Protein AF-A0A2K5JUP6-F1 (afdb_monomer_lite)

Sequence (109 aa):
PLSQQIPTGNSLYESYYKQVDPAYTGRVGASKAALFLKKSGLSDIILGKIWDLADPEGKGFLDKQGFYVALRLVACALSGHEVILSNLNLMIPFHPPMSPQKDQIPLEP

Secondary structure (DSSP, 8-state):
-------TT-HHHHHHHHHH-TT--SEEEHHHHHHHHHTTT--HHHHHHHHHHH-TT--SEEEHHHHHHHHHHHHHHHTT----HHHHTTS-S----------------

Organism: Colobus angolensis palliatus (NCBI:txid336983)

pLDDT: mean 72.78, std 17.68, range [33.5, 89.38]

InterPro domains:
  IPR000261 EH domain [PF12763] (13-81)
  IPR000261 EH domain [PS50031] (9-93)
  IPR000261 EH domain [SM00027] (2-99)
  IPR000261 EH domain [cd00052] (13-79)
  IPR011992 EF-hand domain pair [SSF47473] (11-87)

Foldseek 3Di:
DPPDCPPPPPVVLVVLVCQQCVVPPQKGALVSLLVSLVVLVDDPVLSVLLQCVLCVVPPRIGGSRSSVSSVLLSVCVSVVHDSDPVVSVVDDPDDDPPDDPDDDDDDDD

Radius of gyration: 16.57 Å; chains: 1; bounding box: 27×50×49 Å

Structure (mmCIF, N/CA/C/O backbone):
data_AF-A0A2K5JUP6-F1
#
_entry.id   AF-A0A2K5JUP6-F1
#
loop_
_atom_site.group_PDB
_atom_site.id
_atom_site.type_symbol
_atom_site.label_atom_id
_atom_site.label_alt_id
_atom_site.label_comp_id
_atom_site.label_asym_id
_atom_site.label_entity_id
_atom_site.label_seq_id
_atom_site.pdbx_PDB_ins_code
_atom_site.Cartn_x
_atom_site.Cartn_y
_atom_site.Cartn_z
_atom_site.occupancy
_atom_site.B_iso_or_equiv
_atom_site.auth_seq_id
_atom_site.auth_comp_id
_atom_site.auth_asym_id
_atom_site.auth_atom_id
_atom_site.pdbx_PDB_model_num
ATOM 1 N N . PRO A 1 1 ? 8.841 18.585 -19.804 1.00 33.50 1 PRO A N 1
ATOM 2 C CA . PRO A 1 1 ? 8.162 17.281 -19.588 1.00 33.50 1 PRO A CA 1
ATOM 3 C C . PRO A 1 1 ? 7.989 17.056 -18.081 1.00 33.50 1 PRO A C 1
ATOM 5 O O . PRO A 1 1 ? 8.966 16.841 -17.374 1.00 33.50 1 PRO A O 1
ATOM 8 N N . LEU A 1 2 ? 6.764 17.247 -17.588 1.00 39.03 2 LEU A N 1
ATOM 9 C CA . LEU A 1 2 ? 6.406 17.184 -16.169 1.00 39.03 2 LEU A CA 1
ATOM 10 C C . LEU A 1 2 ? 6.341 15.719 -15.714 1.00 39.03 2 LEU A C 1
ATOM 12 O O . LEU A 1 2 ? 5.268 15.127 -15.617 1.00 39.03 2 LEU A O 1
ATOM 16 N N . SER A 1 3 ? 7.504 15.119 -15.473 1.00 44.44 3 SER A N 1
ATOM 17 C CA . SER A 1 3 ? 7.610 13.788 -14.880 1.00 44.44 3 SER A CA 1
ATOM 18 C C . SER A 1 3 ? 7.230 13.870 -13.405 1.00 44.44 3 SER A C 1
ATOM 20 O O . SER A 1 3 ? 8.097 14.058 -12.560 1.00 44.44 3 SER A O 1
ATOM 22 N N . GLN A 1 4 ? 5.922 13.811 -13.135 1.00 50.47 4 GLN A N 1
ATOM 23 C CA . GLN A 1 4 ? 5.282 13.205 -11.959 1.00 50.47 4 GLN A CA 1
ATOM 24 C C . GLN A 1 4 ? 6.244 13.018 -10.771 1.00 50.47 4 GLN A C 1
ATOM 26 O O . GLN A 1 4 ? 6.697 11.908 -10.484 1.00 50.47 4 GLN A O 1
ATOM 31 N N . GLN A 1 5 ? 6.600 14.127 -10.116 1.00 45.59 5 GLN A N 1
ATOM 32 C CA . GLN A 1 5 ? 7.449 14.115 -8.933 1.00 45.59 5 GLN A CA 1
ATOM 33 C C . GLN A 1 5 ? 6.642 13.530 -7.775 1.00 45.59 5 GLN A C 1
ATOM 35 O O . GLN A 1 5 ? 6.046 14.256 -6.984 1.00 45.59 5 GLN A O 1
ATOM 40 N N . ILE A 1 6 ? 6.665 12.203 -7.633 1.00 52.16 6 ILE A N 1
ATOM 41 C CA . ILE A 1 6 ? 6.670 11.639 -6.284 1.00 52.16 6 ILE A CA 1
ATOM 42 C C . ILE A 1 6 ? 7.877 12.300 -5.614 1.00 52.16 6 ILE A C 1
ATOM 44 O O . ILE A 1 6 ? 8.970 12.199 -6.176 1.00 52.16 6 ILE A O 1
ATOM 48 N N . PRO A 1 7 ? 7.716 13.046 -4.508 1.00 46.62 7 PRO A N 1
ATOM 49 C CA . PRO A 1 7 ? 8.832 13.746 -3.901 1.00 46.62 7 PRO A CA 1
ATOM 50 C C . PRO A 1 7 ? 9.911 12.715 -3.581 1.00 46.62 7 PRO A C 1
ATOM 52 O O . PRO A 1 7 ? 9.748 11.867 -2.704 1.00 46.62 7 PRO A O 1
ATOM 55 N N . THR A 1 8 ? 11.018 12.800 -4.313 1.00 48.22 8 THR A N 1
ATOM 56 C CA . THR A 1 8 ? 12.208 11.941 -4.245 1.00 48.22 8 THR A CA 1
ATOM 57 C C . THR A 1 8 ? 12.894 11.982 -2.865 1.00 48.22 8 THR A C 1
ATOM 59 O O . THR A 1 8 ? 13.978 11.446 -2.699 1.00 48.22 8 THR A O 1
ATOM 62 N N . GLY A 1 9 ? 12.281 12.636 -1.870 1.00 50.06 9 GLY A N 1
ATOM 63 C CA . GLY A 1 9 ? 12.759 12.786 -0.497 1.00 50.06 9 GLY A CA 1
ATOM 64 C C . GLY A 1 9 ? 12.009 11.957 0.551 1.00 50.06 9 GLY A C 1
ATOM 65 O O . GLY A 1 9 ? 12.375 12.009 1.722 1.00 50.06 9 GLY A O 1
ATOM 66 N N . ASN A 1 10 ? 10.988 11.170 0.189 1.00 57.69 10 ASN A N 1
ATOM 67 C CA . ASN A 1 10 ? 10.355 10.267 1.156 1.00 57.69 10 ASN A CA 1
ATOM 68 C C . ASN A 1 10 ? 11.151 8.954 1.262 1.00 57.69 10 ASN A C 1
ATOM 70 O O . ASN A 1 10 ? 10.683 7.907 0.816 1.00 57.69 10 ASN A O 1
ATOM 74 N N . SER A 1 11 ? 12.325 8.981 1.909 1.00 65.81 11 SER A N 1
ATOM 75 C CA . SER A 1 11 ? 13.161 7.787 2.180 1.00 65.81 11 SER A CA 1
ATOM 76 C C . SER A 1 11 ? 12.380 6.625 2.810 1.00 65.81 11 SER A C 1
ATOM 78 O O . SER A 1 11 ? 12.730 5.452 2.657 1.00 65.81 11 SER A O 1
ATOM 80 N N . LEU A 1 12 ? 11.287 6.940 3.507 1.00 71.62 12 LEU A N 1
ATOM 81 C CA . LEU A 1 12 ? 10.389 5.951 4.082 1.00 71.62 12 LEU A CA 1
ATOM 82 C C . LEU A 1 12 ? 9.588 5.186 3.015 1.00 71.62 12 LEU A C 1
ATOM 84 O O . LEU A 1 12 ? 9.457 3.969 3.111 1.00 71.62 12 LEU A O 1
ATOM 88 N N . TYR A 1 13 ? 9.101 5.873 1.977 1.00 74.94 13 TYR A N 1
ATOM 89 C CA . TYR A 1 13 ? 8.428 5.227 0.850 1.00 74.94 13 TYR A CA 1
ATOM 90 C C . TYR A 1 13 ? 9.380 4.268 0.133 1.00 74.94 13 TYR A C 1
ATOM 92 O O . TYR A 1 13 ? 9.014 3.116 -0.071 1.00 74.94 13 TYR A O 1
ATOM 100 N N . GLU A 1 14 ? 10.609 4.695 -0.178 1.00 77.06 14 GLU A N 1
ATOM 101 C CA . GLU A 1 14 ? 11.598 3.809 -0.812 1.00 77.06 14 GLU A CA 1
ATOM 102 C C . GLU A 1 14 ? 11.937 2.600 0.068 1.00 77.06 14 GLU A C 1
ATOM 104 O O . GLU A 1 14 ? 12.062 1.486 -0.441 1.00 77.06 14 GLU A O 1
ATOM 109 N N . SER A 1 15 ? 12.018 2.783 1.390 1.00 81.50 15 SER A N 1
ATOM 110 C CA . SER A 1 15 ? 12.246 1.678 2.330 1.00 81.50 15 SER A CA 1
ATOM 111 C C . SER A 1 15 ? 11.087 0.677 2.359 1.00 81.50 15 SER A C 1
ATOM 113 O O . SER A 1 15 ? 11.316 -0.532 2.434 1.00 81.50 15 SER A O 1
ATOM 115 N N . TYR A 1 16 ? 9.839 1.143 2.271 1.00 82.31 16 TYR A N 1
ATOM 116 C CA . TYR A 1 16 ? 8.679 0.257 2.136 1.00 82.31 16 TYR A CA 1
ATOM 117 C C . TYR A 1 16 ? 8.627 -0.407 0.762 1.00 82.31 16 TYR A C 1
ATOM 119 O O . TYR A 1 16 ? 8.371 -1.607 0.677 1.00 82.31 16 TYR A O 1
ATOM 127 N N . TYR A 1 17 ? 8.942 0.334 -0.300 1.00 81.50 17 TYR A N 1
ATOM 128 C CA . TYR A 1 17 ? 8.970 -0.189 -1.661 1.00 81.50 17 TYR A CA 1
ATOM 129 C C . TYR A 1 17 ? 10.015 -1.296 -1.809 1.00 81.50 17 TYR A C 1
ATOM 131 O O . TYR A 1 17 ? 9.698 -2.365 -2.313 1.00 81.50 17 TYR A O 1
ATOM 139 N N . LYS A 1 18 ? 11.226 -1.119 -1.263 1.00 83.81 18 LYS A N 1
ATOM 140 C CA . LYS A 1 18 ? 12.263 -2.167 -1.250 1.00 83.81 18 LYS A CA 1
ATOM 141 C C . LYS A 1 18 ? 11.837 -3.446 -0.533 1.00 83.81 18 LYS A C 1
ATOM 143 O O . LYS A 1 18 ? 12.297 -4.522 -0.902 1.00 83.81 18 LYS A O 1
ATOM 148 N N . GLN A 1 19 ? 10.983 -3.361 0.488 1.00 83.69 19 GLN A N 1
ATOM 149 C CA . GLN A 1 19 ? 10.494 -4.563 1.175 1.00 83.69 19 GLN A CA 1
ATOM 150 C C . GLN A 1 19 ? 9.575 -5.406 0.283 1.00 83.69 19 GLN A C 1
ATOM 152 O O . GLN A 1 19 ? 9.562 -6.636 0.393 1.00 83.69 19 GLN A O 1
ATOM 157 N N . VAL A 1 20 ? 8.804 -4.761 -0.593 1.00 84.19 20 VAL A N 1
ATOM 158 C CA . VAL A 1 20 ? 7.852 -5.441 -1.481 1.00 84.19 20 VAL A CA 1
ATOM 159 C C . VAL A 1 20 ? 8.429 -5.741 -2.862 1.00 84.19 20 VAL A C 1
ATOM 161 O O . VAL A 1 20 ? 8.095 -6.773 -3.437 1.00 84.19 20 VAL A O 1
ATOM 164 N N . ASP A 1 21 ? 9.346 -4.911 -3.347 1.00 86.00 21 ASP A N 1
ATOM 165 C CA . ASP A 1 21 ? 10.068 -5.033 -4.614 1.00 86.00 21 ASP A CA 1
ATOM 166 C C . ASP A 1 21 ? 11.586 -4.920 -4.368 1.00 86.00 21 ASP A C 1
ATOM 168 O O . ASP A 1 21 ? 12.220 -3.914 -4.696 1.00 86.00 21 ASP A O 1
ATOM 172 N N . PRO A 1 22 ? 12.212 -5.955 -3.775 1.00 79.94 22 PRO A N 1
ATOM 173 C CA . PRO A 1 22 ? 13.661 -5.970 -3.569 1.00 79.94 22 PRO A CA 1
ATOM 174 C C . PRO A 1 22 ? 14.436 -6.018 -4.892 1.00 79.94 22 PRO A C 1
ATOM 176 O O . PRO A 1 22 ? 15.602 -5.636 -4.935 1.00 79.94 22 PRO A O 1
ATOM 179 N N . ALA A 1 23 ? 13.787 -6.473 -5.966 1.00 81.56 23 ALA A N 1
ATOM 180 C CA . ALA A 1 23 ? 14.358 -6.550 -7.303 1.00 81.56 23 ALA A CA 1
ATOM 181 C C . ALA A 1 23 ? 14.356 -5.198 -8.041 1.00 81.56 23 ALA A C 1
ATOM 183 O O . ALA A 1 23 ? 14.890 -5.121 -9.144 1.00 81.56 23 ALA A O 1
ATOM 184 N N . TYR A 1 24 ? 13.780 -4.141 -7.448 1.00 76.81 24 TYR A N 1
ATOM 185 C CA . TYR A 1 24 ? 13.685 -2.804 -8.046 1.00 76.81 24 TYR A CA 1
ATOM 186 C C . TYR A 1 24 ? 13.098 -2.815 -9.464 1.00 76.81 24 TYR A C 1
ATOM 188 O O . TYR A 1 24 ? 13.454 -2.004 -10.320 1.00 76.81 24 TYR A O 1
ATOM 196 N N . THR A 1 25 ? 12.177 -3.746 -9.713 1.00 81.81 25 THR A N 1
ATOM 197 C CA . THR A 1 25 ? 11.474 -3.877 -10.991 1.00 81.81 25 THR A CA 1
ATOM 198 C C . THR A 1 25 ? 10.546 -2.696 -11.255 1.00 81.81 25 THR A C 1
ATOM 200 O O . THR A 1 25 ? 10.109 -2.491 -12.387 1.00 81.81 25 THR A O 1
ATOM 203 N N . GLY A 1 26 ? 10.235 -1.911 -10.217 1.00 81.69 26 GLY A N 1
ATOM 204 C CA . GLY A 1 26 ? 9.299 -0.800 -10.295 1.00 81.69 26 GLY A CA 1
ATOM 205 C C . GLY A 1 26 ? 7.847 -1.259 -10.254 1.00 81.69 26 GLY A C 1
ATOM 206 O O . GLY A 1 26 ? 6.965 -0.414 -10.339 1.00 81.69 26 GLY A O 1
ATOM 207 N N . ARG A 1 27 ? 7.584 -2.557 -10.057 1.00 86.62 27 ARG A N 1
ATOM 208 C CA . ARG A 1 27 ? 6.240 -3.143 -10.043 1.00 86.62 27 ARG A CA 1
ATOM 209 C C . ARG A 1 27 ? 6.095 -4.107 -8.875 1.00 86.62 27 ARG A C 1
ATOM 211 O O . ARG A 1 27 ? 6.902 -5.011 -8.692 1.00 86.62 27 ARG A O 1
ATOM 218 N N . VAL A 1 28 ? 5.021 -3.960 -8.117 1.00 88.44 28 VAL A N 1
ATOM 219 C CA . VAL A 1 28 ? 4.704 -4.823 -6.981 1.00 88.44 28 VAL A CA 1
ATOM 220 C C . VAL A 1 28 ? 3.517 -5.696 -7.349 1.00 88.44 28 VAL A C 1
ATOM 222 O O . VAL A 1 28 ? 2.403 -5.203 -7.494 1.00 88.44 28 VAL A O 1
ATOM 225 N N . GLY A 1 29 ? 3.732 -7.002 -7.488 1.00 89.38 29 GLY A N 1
ATOM 226 C CA . GLY A 1 29 ? 2.638 -7.933 -7.777 1.00 89.38 29 GLY A CA 1
ATOM 227 C C . GLY A 1 29 ? 1.579 -7.956 -6.667 1.00 89.38 29 GLY A C 1
ATOM 228 O O . GLY A 1 29 ? 1.910 -7.792 -5.488 1.00 89.38 29 GLY A O 1
ATOM 229 N N . ALA A 1 30 ? 0.321 -8.219 -7.033 1.00 87.88 30 ALA A N 1
ATOM 230 C CA . ALA A 1 30 ? -0.816 -8.215 -6.109 1.00 87.88 30 ALA A CA 1
ATOM 231 C C . ALA A 1 30 ? -0.593 -9.040 -4.841 1.00 87.88 30 ALA A C 1
ATOM 233 O O . ALA A 1 30 ? -0.777 -8.537 -3.735 1.00 87.88 30 ALA A O 1
ATOM 234 N N . SER A 1 31 ? -0.099 -10.271 -4.972 1.00 88.19 31 SER A N 1
ATOM 235 C CA . SER A 1 31 ? 0.154 -11.150 -3.825 1.00 88.19 31 SER A CA 1
ATOM 236 C C . SER A 1 31 ? 1.161 -10.549 -2.840 1.00 88.19 31 SER A C 1
ATOM 238 O O . SER A 1 31 ? 0.986 -10.641 -1.628 1.00 88.19 31 SER A O 1
ATOM 240 N N . LYS A 1 32 ? 2.212 -9.899 -3.355 1.00 88.19 32 LYS A N 1
ATOM 241 C CA . LYS A 1 32 ? 3.262 -9.256 -2.553 1.00 88.19 32 LYS A CA 1
ATOM 242 C C . LYS A 1 32 ? 2.757 -7.990 -1.872 1.00 88.19 32 LYS A C 1
ATOM 244 O O . LYS A 1 32 ? 3.001 -7.811 -0.680 1.00 88.19 32 LYS A O 1
ATOM 249 N N . ALA A 1 33 ? 2.031 -7.151 -2.606 1.00 88.12 33 ALA A N 1
ATOM 250 C CA . ALA A 1 33 ? 1.403 -5.955 -2.063 1.00 88.12 33 ALA A CA 1
ATOM 251 C C . ALA A 1 33 ? 0.385 -6.308 -0.972 1.00 88.12 33 ALA A C 1
ATOM 253 O O . ALA A 1 33 ? 0.485 -5.790 0.135 1.00 88.12 33 ALA A O 1
ATOM 254 N N . ALA A 1 34 ? -0.534 -7.239 -1.239 1.00 87.25 34 ALA A N 1
ATOM 255 C CA . ALA A 1 34 ? -1.539 -7.688 -0.280 1.00 87.25 34 ALA A CA 1
ATOM 256 C C . ALA A 1 34 ? -0.897 -8.214 1.007 1.00 87.25 34 ALA A C 1
ATOM 258 O O . ALA A 1 34 ? -1.293 -7.823 2.101 1.00 87.25 34 ALA A O 1
ATOM 259 N N . LEU A 1 35 ? 0.145 -9.043 0.890 1.00 88.12 35 LEU A N 1
ATOM 260 C CA . LEU A 1 35 ? 0.854 -9.581 2.049 1.00 88.12 35 LEU A CA 1
ATOM 261 C C . LEU A 1 35 ? 1.519 -8.472 2.872 1.00 88.12 35 LEU A C 1
ATOM 263 O O . LEU A 1 35 ? 1.487 -8.529 4.096 1.00 88.12 35 LEU A O 1
ATOM 267 N N . PHE A 1 36 ? 2.067 -7.443 2.223 1.00 88.25 36 PHE A N 1
ATOM 268 C CA . PHE A 1 36 ? 2.639 -6.283 2.905 1.00 88.25 36 PHE A CA 1
ATOM 269 C C . PHE A 1 36 ? 1.583 -5.416 3.590 1.00 88.25 36 PHE A C 1
ATOM 271 O O . PHE A 1 36 ? 1.737 -5.087 4.761 1.00 88.25 36 PHE A O 1
ATOM 278 N N . LEU A 1 37 ? 0.494 -5.091 2.895 1.00 87.19 37 LEU A N 1
ATOM 279 C CA . LEU A 1 37 ? -0.606 -4.296 3.438 1.00 87.19 37 LEU A CA 1
ATOM 280 C C . LEU A 1 37 ? -1.270 -5.022 4.630 1.00 87.19 37 LEU A C 1
ATOM 282 O O . LEU A 1 37 ? -1.609 -4.388 5.628 1.00 87.19 37 LEU A O 1
ATOM 286 N N . LYS A 1 38 ? -1.359 -6.363 4.598 1.00 88.62 38 LYS A N 1
ATOM 287 C CA . LYS A 1 38 ? -1.808 -7.190 5.738 1.00 88.62 38 LYS A CA 1
ATOM 288 C C . LYS A 1 38 ? -0.940 -7.024 6.984 1.00 88.62 38 LYS A C 1
ATOM 290 O O . LYS A 1 38 ? -1.457 -7.157 8.091 1.00 88.62 38 LYS A O 1
ATOM 295 N N . LYS A 1 39 ? 0.346 -6.675 6.847 1.00 85.31 39 LYS A N 1
ATOM 296 C CA . LYS A 1 39 ? 1.229 -6.417 8.004 1.00 85.31 39 LYS A CA 1
ATOM 297 C C . LYS A 1 39 ? 0.795 -5.192 8.809 1.00 85.31 39 LYS A C 1
ATOM 299 O O . LYS A 1 39 ? 1.172 -5.096 9.970 1.00 85.31 39 LYS A O 1
ATOM 304 N N . SER A 1 40 ? -0.008 -4.292 8.236 1.00 81.00 40 SER A N 1
ATOM 305 C CA . SER A 1 40 ? -0.606 -3.176 8.978 1.00 81.00 40 SER A CA 1
ATOM 306 C C . SER A 1 40 ? -1.738 -3.599 9.919 1.00 81.00 40 SER A C 1
ATOM 308 O O . SER A 1 40 ? -2.186 -2.776 10.705 1.00 81.00 40 SER A O 1
ATOM 310 N N . GLY A 1 41 ? -2.204 -4.853 9.876 1.00 83.25 41 GLY A N 1
ATOM 311 C CA . GLY A 1 41 ? -3.275 -5.335 10.758 1.00 83.25 41 GLY A CA 1
ATOM 312 C C . GLY A 1 41 ? -4.686 -4.943 10.308 1.00 83.25 41 GLY A C 1
ATOM 313 O O . GLY A 1 41 ? -5.632 -5.044 11.083 1.00 83.25 41 GLY A O 1
ATOM 314 N N . LEU A 1 42 ? -4.842 -4.500 9.058 1.00 85.31 42 LEU A N 1
ATOM 315 C CA . LEU A 1 42 ? -6.148 -4.210 8.470 1.00 85.31 42 LEU A CA 1
ATOM 316 C C . LEU A 1 42 ? -6.865 -5.504 8.057 1.00 85.31 42 LEU A C 1
ATOM 318 O O . LEU A 1 42 ? -6.229 -6.477 7.653 1.00 85.31 42 LEU A O 1
ATOM 322 N N . SER A 1 43 ? -8.199 -5.493 8.115 1.00 87.50 43 SER A N 1
ATOM 323 C CA . SER A 1 43 ? -9.026 -6.606 7.625 1.00 87.50 43 SER A CA 1
ATOM 324 C C . SER A 1 43 ? -8.949 -6.759 6.107 1.00 87.50 43 SER A C 1
ATOM 326 O O . SER A 1 43 ? -8.845 -5.768 5.381 1.00 87.50 43 SER A O 1
ATOM 328 N N . ASP A 1 44 ? -9.108 -7.991 5.617 1.00 87.75 44 ASP A N 1
ATOM 329 C CA . ASP A 1 44 ? -9.105 -8.333 4.185 1.00 87.75 44 ASP A CA 1
ATOM 330 C C . ASP A 1 44 ? -10.098 -7.496 3.364 1.00 87.75 44 ASP A C 1
ATOM 332 O O . ASP A 1 44 ? -9.799 -7.105 2.240 1.00 87.75 44 ASP A O 1
ATOM 336 N N . ILE A 1 45 ? -11.243 -7.139 3.955 1.00 88.12 45 ILE A N 1
ATOM 337 C CA . ILE A 1 45 ? -12.255 -6.270 3.332 1.00 88.12 45 ILE A CA 1
ATOM 338 C C . ILE A 1 45 ? -11.677 -4.881 3.029 1.00 88.12 45 ILE A C 1
ATOM 340 O O . ILE A 1 45 ? -11.858 -4.346 1.938 1.00 88.12 45 ILE A O 1
ATOM 344 N N . ILE A 1 46 ? -10.973 -4.290 3.997 1.00 88.25 46 ILE A N 1
ATOM 345 C CA . ILE A 1 46 ? -10.351 -2.974 3.843 1.00 88.25 46 ILE A CA 1
ATOM 346 C C . ILE A 1 46 ? -9.216 -3.056 2.825 1.00 88.25 46 ILE A C 1
ATOM 348 O O . ILE A 1 46 ? -9.105 -2.200 1.956 1.00 88.25 46 ILE A O 1
ATOM 352 N N . LEU A 1 47 ? -8.411 -4.113 2.885 1.00 88.56 47 LEU A N 1
ATOM 353 C CA . LEU A 1 47 ? -7.313 -4.343 1.951 1.00 88.56 47 LEU A CA 1
ATOM 354 C C . LEU A 1 47 ? -7.789 -4.482 0.506 1.00 88.56 47 LEU A C 1
ATOM 356 O O . LEU A 1 47 ? -7.164 -3.915 -0.385 1.00 88.56 47 LEU A O 1
ATOM 360 N N . GLY A 1 48 ? -8.910 -5.172 0.286 1.00 88.62 48 GLY A N 1
ATOM 361 C CA . GLY A 1 48 ? -9.555 -5.258 -1.023 1.00 88.62 48 GLY A CA 1
ATOM 362 C C . GLY A 1 48 ? -9.971 -3.886 -1.551 1.00 88.62 48 GLY A C 1
ATOM 363 O O . GLY A 1 48 ? -9.684 -3.568 -2.700 1.00 88.62 48 GLY A O 1
ATOM 364 N N . LYS A 1 49 ? -10.552 -3.030 -0.698 1.00 88.94 49 LYS A N 1
ATOM 365 C CA . LYS A 1 49 ? -10.879 -1.641 -1.071 1.00 88.94 49 LYS A CA 1
ATOM 366 C C . LYS A 1 49 ? -9.631 -0.830 -1.415 1.00 88.94 49 LYS A C 1
ATOM 368 O O . LYS A 1 49 ? -9.613 -0.133 -2.418 1.00 88.94 49 LYS A O 1
ATOM 373 N N . ILE A 1 50 ? -8.577 -0.925 -0.603 1.00 89.38 50 ILE A N 1
ATOM 374 C CA . ILE A 1 50 ? -7.306 -0.231 -0.865 1.00 89.38 50 ILE A CA 1
ATOM 375 C C . ILE A 1 50 ? -6.737 -0.656 -2.218 1.00 89.38 50 ILE A C 1
ATOM 377 O O . ILE A 1 50 ? -6.260 0.188 -2.970 1.00 89.38 50 ILE A O 1
ATOM 381 N N . TRP A 1 51 ? -6.787 -1.955 -2.508 1.00 89.25 51 TRP A N 1
ATOM 382 C CA . TRP A 1 51 ? -6.316 -2.520 -3.763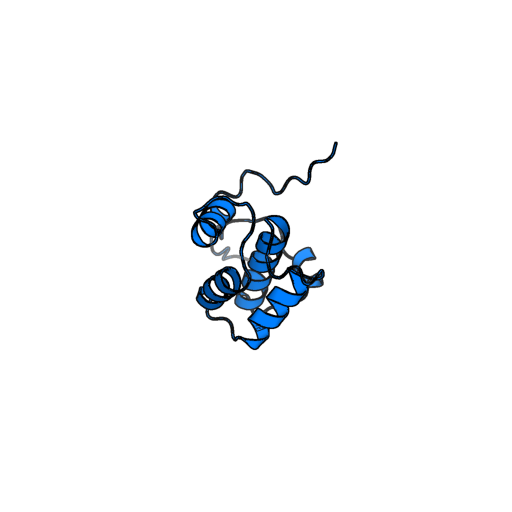 1.00 89.25 51 TRP A CA 1
ATOM 383 C C . TRP A 1 51 ? -7.101 -1.989 -4.963 1.00 89.25 51 TRP A C 1
ATOM 385 O O . TRP A 1 51 ? -6.485 -1.488 -5.894 1.00 89.25 51 TRP A O 1
ATOM 395 N N . ASP A 1 52 ? -8.432 -2.041 -4.911 1.00 89.00 52 ASP A N 1
ATOM 396 C CA . ASP A 1 52 ? -9.320 -1.542 -5.970 1.00 89.00 52 ASP A CA 1
ATOM 397 C C . ASP A 1 52 ? -9.049 -0.064 -6.299 1.00 89.00 52 ASP A C 1
ATOM 399 O O . ASP A 1 52 ? -8.904 0.321 -7.457 1.00 89.00 52 ASP A O 1
ATOM 403 N N . LEU A 1 53 ? -8.844 0.752 -5.262 1.00 87.44 53 LEU A N 1
ATOM 404 C CA . LEU A 1 53 ? -8.515 2.169 -5.417 1.00 87.44 53 LEU A CA 1
ATOM 405 C C . LEU A 1 53 ? -7.085 2.415 -5.926 1.00 87.44 53 LEU A C 1
ATOM 407 O O . LEU A 1 53 ? -6.818 3.448 -6.540 1.00 87.44 53 LEU A O 1
ATOM 411 N N . ALA A 1 54 ? -6.151 1.510 -5.634 1.00 87.94 54 ALA A N 1
ATOM 412 C CA . ALA A 1 54 ? -4.748 1.622 -6.026 1.00 87.94 54 ALA A CA 1
ATOM 413 C C . ALA A 1 54 ? -4.459 1.039 -7.423 1.00 87.94 54 ALA A C 1
ATOM 415 O O . ALA A 1 54 ? -3.501 1.469 -8.072 1.00 87.94 54 ALA A O 1
AT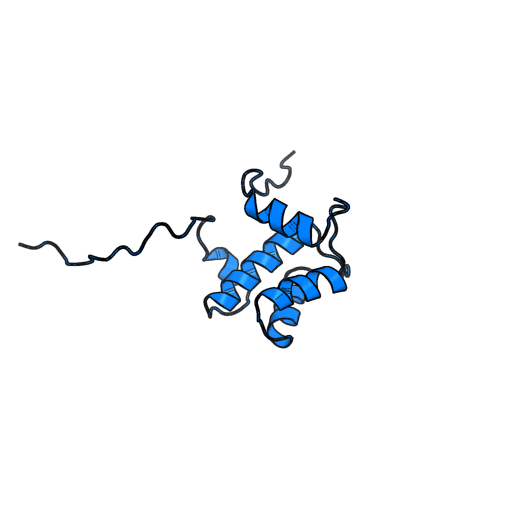OM 416 N N . ASP A 1 55 ? -5.278 0.091 -7.886 1.00 88.88 55 ASP A N 1
ATOM 417 C CA . ASP A 1 55 ? -5.224 -0.549 -9.204 1.00 88.88 55 ASP A CA 1
ATOM 418 C C . ASP A 1 55 ? -6.579 -0.455 -9.937 1.00 88.88 55 ASP A C 1
ATOM 420 O O . ASP A 1 55 ? -7.196 -1.477 -10.239 1.00 88.88 55 ASP A O 1
ATOM 424 N N . PRO A 1 56 ? -7.047 0.760 -10.281 1.00 80.69 56 PRO A N 1
ATOM 425 C CA . PRO A 1 56 ? -8.331 0.936 -10.965 1.00 80.69 56 PRO A CA 1
ATOM 426 C C . PRO A 1 56 ? -8.333 0.347 -12.383 1.00 80.69 56 PRO A C 1
ATOM 428 O O . PRO A 1 56 ? -9.386 0.068 -12.948 1.00 80.69 56 PRO A O 1
ATOM 431 N N . GLU A 1 57 ? -7.150 0.163 -12.975 1.00 83.25 57 GLU A N 1
ATOM 432 C CA . GLU A 1 57 ? -6.989 -0.451 -14.294 1.00 83.25 57 GLU A CA 1
ATOM 433 C C . GLU A 1 57 ? -6.951 -1.988 -14.233 1.00 83.25 57 GLU A C 1
ATOM 435 O O . GLU A 1 57 ? -6.884 -2.631 -15.279 1.00 83.25 57 GLU A O 1
ATOM 440 N N . GLY A 1 58 ? -6.978 -2.593 -13.037 1.00 83.81 58 GLY A N 1
ATOM 441 C CA . GLY A 1 58 ? -6.957 -4.048 -12.877 1.00 83.81 58 GLY A CA 1
ATOM 442 C C . GLY A 1 58 ? -5.707 -4.701 -13.470 1.00 83.81 58 GLY A C 1
ATOM 443 O O . GLY A 1 58 ? -5.773 -5.806 -14.010 1.00 83.81 58 GLY A O 1
ATOM 444 N N . LYS A 1 59 ? -4.559 -4.021 -13.406 1.00 86.00 59 LYS A N 1
ATOM 445 C CA . LYS A 1 59 ? -3.282 -4.495 -13.956 1.00 86.00 59 LYS A CA 1
ATOM 446 C C . LYS A 1 59 ? -2.761 -5.725 -13.213 1.00 86.00 59 LYS A C 1
ATOM 448 O O . LYS A 1 59 ? -1.933 -6.459 -13.753 1.00 86.00 59 LYS A O 1
ATOM 453 N N . GLY A 1 60 ? -3.206 -5.952 -11.974 1.00 88.38 60 GLY A N 1
ATOM 454 C CA . GLY A 1 60 ? -2.734 -7.052 -11.123 1.00 88.38 60 GLY A CA 1
ATOM 455 C C . GLY A 1 60 ? -1.369 -6.779 -10.478 1.00 88.38 60 GLY A C 1
ATOM 456 O O . GLY A 1 60 ? -0.774 -7.659 -9.846 1.00 88.38 60 GLY A O 1
ATOM 457 N N . PHE A 1 61 ? -0.862 -5.554 -10.620 1.00 89.25 61 PHE A N 1
ATOM 458 C CA . PHE A 1 61 ? 0.354 -5.068 -9.982 1.00 89.25 61 PHE A CA 1
ATOM 459 C C . PHE A 1 61 ? 0.236 -3.573 -9.681 1.00 89.25 61 PHE A C 1
ATOM 461 O O . PHE A 1 61 ? -0.387 -2.819 -10.424 1.00 89.25 61 PHE A O 1
ATOM 468 N N . LEU A 1 62 ? 0.892 -3.135 -8.611 1.00 88.69 62 LEU A N 1
ATOM 469 C CA . LEU A 1 62 ? 1.015 -1.728 -8.258 1.00 88.69 62 LEU A CA 1
ATOM 470 C C . LEU A 1 62 ? 2.344 -1.193 -8.773 1.00 88.69 62 LEU A C 1
ATOM 472 O O . LEU A 1 62 ? 3.406 -1.700 -8.419 1.00 88.69 62 LEU A O 1
ATOM 476 N N . ASP A 1 63 ? 2.281 -0.157 -9.601 1.00 87.50 63 ASP A N 1
ATOM 477 C CA . ASP A 1 63 ? 3.455 0.646 -9.937 1.00 87.50 63 ASP A CA 1
ATOM 478 C C . ASP A 1 63 ? 3.778 1.611 -8.782 1.00 87.50 63 ASP A C 1
ATOM 480 O O . ASP A 1 63 ? 3.034 1.693 -7.795 1.00 87.50 63 ASP A O 1
ATOM 484 N N . LYS A 1 64 ? 4.848 2.400 -8.899 1.00 82.25 64 LYS A N 1
ATOM 485 C CA . LYS A 1 64 ? 5.277 3.329 -7.848 1.00 82.25 64 LYS A CA 1
ATOM 486 C C . LYS A 1 64 ? 4.143 4.235 -7.366 1.00 82.25 64 LYS A C 1
ATOM 488 O O . LYS A 1 64 ? 3.969 4.410 -6.157 1.00 82.25 64 LYS A O 1
ATOM 493 N N .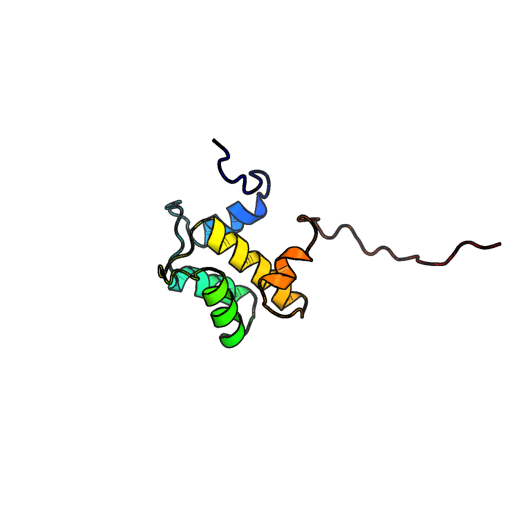 GLN A 1 65 ? 3.344 4.760 -8.294 1.00 82.75 65 GLN A N 1
ATOM 494 C CA . GLN A 1 65 ? 2.182 5.585 -7.959 1.00 82.75 65 GLN A CA 1
ATOM 495 C C . GLN A 1 65 ? 1.088 4.798 -7.231 1.00 82.75 65 GLN A C 1
ATOM 497 O O . GLN A 1 65 ? 0.645 5.224 -6.166 1.00 82.75 65 GLN A O 1
ATOM 502 N N . GLY A 1 66 ? 0.693 3.633 -7.754 1.00 85.62 66 GLY A N 1
ATOM 503 C CA . GLY A 1 66 ? -0.345 2.801 -7.138 1.00 85.62 66 GLY A CA 1
ATOM 504 C C . GLY A 1 66 ? 0.037 2.368 -5.723 1.00 85.62 66 GLY A C 1
ATOM 505 O O . GLY A 1 66 ? -0.768 2.440 -4.799 1.00 85.62 66 GLY A O 1
ATOM 506 N N . PHE A 1 67 ? 1.306 2.025 -5.502 1.00 86.56 67 PHE A N 1
ATOM 507 C CA . PHE A 1 67 ? 1.788 1.667 -4.170 1.00 86.56 67 PHE A CA 1
ATOM 508 C C . PHE A 1 67 ? 1.797 2.856 -3.203 1.00 86.56 67 PHE A C 1
ATOM 510 O O . PHE A 1 67 ? 1.505 2.694 -2.018 1.00 86.56 67 PHE A O 1
ATOM 517 N N . TYR A 1 68 ? 2.106 4.060 -3.692 1.00 83.44 68 TYR A N 1
ATOM 518 C CA . TYR A 1 68 ? 2.028 5.276 -2.885 1.00 83.44 68 TYR A CA 1
ATOM 519 C C . TYR A 1 68 ? 0.587 5.558 -2.440 1.00 83.44 68 TYR A C 1
ATOM 521 O O . TYR A 1 68 ? 0.345 5.814 -1.259 1.00 83.44 68 TYR A O 1
ATOM 529 N N . VAL A 1 69 ? -0.373 5.439 -3.363 1.00 85.62 69 VAL A N 1
ATOM 530 C CA . VAL A 1 69 ? -1.810 5.554 -3.073 1.00 85.62 69 VAL A CA 1
ATOM 531 C C . VAL A 1 69 ? -2.230 4.502 -2.046 1.00 85.62 69 VAL A C 1
ATOM 533 O O . VAL A 1 69 ? -2.814 4.853 -1.021 1.00 85.62 69 VAL A O 1
ATOM 536 N N . ALA A 1 70 ? -1.847 3.239 -2.249 1.00 88.06 70 ALA A N 1
ATOM 537 C CA . ALA A 1 70 ? -2.154 2.150 -1.325 1.00 88.06 70 ALA A CA 1
ATOM 538 C C . ALA A 1 70 ? -1.631 2.423 0.096 1.00 88.06 70 ALA A C 1
ATOM 540 O O . ALA A 1 70 ? -2.373 2.297 1.067 1.00 88.06 70 ALA A O 1
ATOM 541 N N . LEU A 1 71 ? -0.378 2.870 0.232 1.00 85.31 71 LEU A N 1
ATOM 542 C CA . LEU A 1 71 ? 0.219 3.248 1.519 1.00 85.31 71 LEU A CA 1
ATOM 543 C C . LEU A 1 71 ? -0.544 4.378 2.216 1.00 85.31 71 LEU A C 1
ATOM 545 O O . LEU A 1 71 ? -0.714 4.360 3.437 1.00 85.31 71 LEU A O 1
ATOM 549 N N . ARG A 1 72 ? -0.988 5.386 1.463 1.00 83.19 72 ARG A N 1
ATOM 550 C CA . ARG A 1 72 ? -1.757 6.499 2.030 1.00 83.19 72 ARG A CA 1
ATOM 551 C C . ARG A 1 72 ? -3.142 6.055 2.485 1.00 83.19 72 ARG A C 1
ATOM 553 O O . ARG A 1 72 ? -3.571 6.448 3.565 1.00 83.19 72 ARG A O 1
ATOM 560 N N . LEU A 1 73 ? -3.795 5.186 1.721 1.00 85.62 73 LEU A N 1
ATOM 561 C CA . LEU A 1 73 ? -5.081 4.599 2.088 1.00 85.62 73 LEU A CA 1
ATOM 562 C C . LEU A 1 73 ? -4.973 3.696 3.325 1.00 85.62 73 LEU A C 1
ATOM 564 O O . LEU A 1 73 ? -5.836 3.756 4.196 1.00 85.62 73 LEU A O 1
ATOM 568 N N . VAL A 1 74 ? -3.886 2.928 3.457 1.00 86.56 74 VAL A N 1
ATOM 569 C CA . VAL A 1 74 ? -3.583 2.190 4.695 1.00 86.56 74 VAL A CA 1
ATOM 570 C C . VAL A 1 74 ? -3.469 3.142 5.875 1.00 86.56 74 VAL A C 1
ATOM 572 O O . VAL A 1 74 ? -4.087 2.899 6.904 1.00 86.56 74 VAL A O 1
ATOM 575 N N . ALA A 1 75 ? -2.704 4.228 5.740 1.00 82.06 75 ALA A N 1
ATOM 576 C CA . ALA A 1 75 ? -2.557 5.204 6.817 1.00 82.06 75 ALA A CA 1
ATOM 577 C C . ALA A 1 75 ? -3.910 5.818 7.219 1.00 82.06 75 ALA A C 1
ATOM 579 O O . ALA A 1 75 ? -4.182 5.959 8.406 1.00 82.06 75 ALA A O 1
ATOM 580 N N . CYS A 1 76 ? -4.775 6.106 6.244 1.00 82.50 76 CYS A N 1
ATOM 581 C CA . CYS A 1 76 ? -6.141 6.575 6.468 1.00 82.50 76 CYS A CA 1
ATOM 582 C C . CYS A 1 76 ? -6.963 5.559 7.284 1.00 82.50 76 CYS A C 1
ATOM 584 O O . CYS A 1 76 ? -7.530 5.910 8.319 1.00 82.50 76 CYS A O 1
ATOM 586 N N . ALA A 1 77 ? -6.929 4.284 6.883 1.00 83.81 77 ALA A N 1
ATOM 587 C CA . ALA A 1 77 ? -7.605 3.197 7.587 1.00 83.81 77 ALA A CA 1
ATOM 588 C C . ALA A 1 77 ? -7.091 3.014 9.024 1.00 83.81 77 ALA A C 1
ATOM 590 O O . ALA A 1 77 ? -7.876 2.809 9.947 1.00 83.81 77 ALA A O 1
ATOM 591 N N . LEU A 1 78 ? -5.772 3.110 9.220 1.00 81.38 78 LEU A N 1
ATOM 592 C CA . LEU A 1 78 ? -5.135 3.002 10.534 1.00 81.38 78 LEU A CA 1
ATOM 593 C C . LEU A 1 78 ? -5.499 4.167 11.458 1.00 81.38 78 LEU A C 1
ATOM 595 O O . LEU A 1 78 ? -5.607 3.970 12.663 1.00 81.38 78 LEU A O 1
ATOM 599 N N . SER A 1 79 ? -5.725 5.362 10.908 1.00 81.00 79 SER A N 1
ATOM 600 C CA . SER A 1 79 ? -6.257 6.508 11.656 1.00 81.00 79 SER A CA 1
ATOM 601 C C . SER A 1 79 ? -7.748 6.381 11.995 1.00 81.00 79 SER A C 1
ATOM 603 O O . SER A 1 79 ? -8.276 7.251 12.681 1.00 81.00 79 SER A O 1
ATOM 605 N N . GLY A 1 80 ? -8.432 5.328 11.534 1.00 76.81 80 GLY A N 1
ATOM 606 C CA . GLY A 1 80 ? -9.875 5.154 11.711 1.00 76.81 80 GLY A CA 1
ATOM 607 C C . GLY A 1 80 ? -10.723 5.968 10.730 1.00 76.81 80 GLY A C 1
ATOM 608 O O . GLY A 1 80 ? -11.933 6.073 10.916 1.00 76.81 80 GLY A O 1
ATOM 609 N N . HIS A 1 81 ? -10.112 6.541 9.689 1.00 77.19 81 HIS A N 1
ATOM 610 C CA . HIS A 1 81 ? -10.829 7.222 8.617 1.00 77.19 81 HIS A CA 1
ATOM 611 C C . HIS A 1 81 ? -11.270 6.244 7.523 1.00 77.19 81 HIS A C 1
ATOM 613 O O . HIS A 1 81 ? -10.703 5.164 7.336 1.00 77.19 81 HIS A O 1
ATOM 619 N N . GLU A 1 82 ? -12.300 6.641 6.777 1.00 78.19 82 GLU A N 1
ATOM 620 C CA . GLU A 1 82 ? -12.834 5.827 5.694 1.00 78.19 82 GLU A CA 1
ATOM 621 C C . GLU A 1 82 ? -11.846 5.728 4.522 1.00 78.19 82 GLU A C 1
ATOM 623 O O . GLU A 1 82 ? -11.283 6.725 4.062 1.00 78.19 82 GLU A O 1
ATOM 628 N N . VAL A 1 83 ? -11.660 4.509 4.014 1.00 79.81 83 VAL A N 1
ATOM 629 C CA . VAL A 1 83 ? -10.765 4.207 2.893 1.00 79.81 83 VAL A CA 1
ATOM 630 C C . VAL A 1 83 ? -11.404 4.632 1.575 1.00 79.81 83 VAL A C 1
ATOM 632 O O . VAL A 1 83 ? -11.986 3.820 0.859 1.00 79.81 83 VAL A O 1
ATOM 635 N N . ILE A 1 84 ? -11.294 5.921 1.269 1.00 75.19 84 ILE A N 1
ATOM 636 C CA . ILE A 1 84 ? -11.750 6.528 0.017 1.00 75.19 84 ILE A CA 1
ATOM 637 C C . ILE A 1 84 ? -10.675 7.465 -0.534 1.00 75.19 84 ILE A C 1
ATOM 639 O O . ILE A 1 84 ? -9.972 8.141 0.219 1.00 75.19 84 ILE A O 1
ATOM 643 N N . LEU A 1 85 ? -10.571 7.551 -1.863 1.00 68.88 85 LEU A N 1
ATOM 644 C CA . LEU A 1 85 ? -9.620 8.454 -2.528 1.00 68.88 85 LEU A CA 1
ATOM 645 C C . LEU A 1 85 ? -9.848 9.921 -2.134 1.00 68.88 85 LEU A C 1
ATOM 647 O O . LEU A 1 85 ? -8.891 10.679 -2.018 1.00 68.88 85 LEU A O 1
ATOM 651 N N . SER A 1 86 ? -11.089 10.310 -1.839 1.00 64.50 86 SER A N 1
ATOM 652 C CA . SER A 1 86 ? -11.435 11.664 -1.392 1.00 64.50 86 SER A CA 1
ATOM 653 C C . SER A 1 86 ? -10.755 12.056 -0.072 1.00 64.50 86 SER A C 1
ATOM 655 O O . SER A 1 86 ? -10.424 13.224 0.118 1.00 64.50 86 SER A O 1
ATOM 657 N N . ASN A 1 87 ? -10.472 11.091 0.814 1.00 59.12 87 ASN A N 1
ATOM 658 C CA . ASN A 1 87 ? -9.748 11.335 2.068 1.00 59.12 87 ASN A CA 1
ATOM 659 C C . ASN A 1 87 ? -8.237 11.499 1.861 1.00 59.12 87 ASN A C 1
ATOM 661 O O . ASN A 1 87 ? -7.566 12.091 2.706 1.00 59.12 87 ASN A O 1
ATOM 665 N N . LEU A 1 88 ? -7.688 11.050 0.727 1.00 60.91 88 LEU A N 1
ATOM 666 C CA . LEU A 1 88 ? -6.284 11.305 0.389 1.00 60.91 88 LEU A CA 1
ATOM 667 C C . LEU A 1 88 ? -6.012 12.796 0.175 1.00 60.91 88 LEU A C 1
ATOM 669 O O . LEU A 1 88 ? -4.915 13.258 0.475 1.00 60.91 88 LEU A O 1
ATOM 673 N N . ASN A 1 89 ? -7.015 13.549 -0.287 1.00 52.31 89 ASN A N 1
ATOM 674 C CA . ASN A 1 89 ? -6.925 14.992 -0.511 1.00 52.31 89 ASN A CA 1
ATOM 675 C C . ASN A 1 89 ? -6.962 15.817 0.793 1.00 52.31 89 ASN A C 1
ATOM 677 O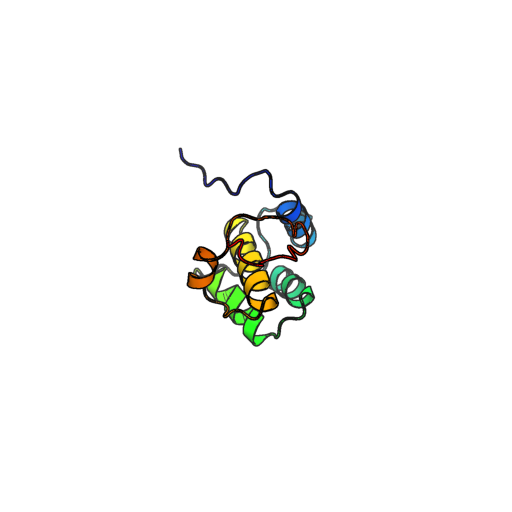 O . ASN A 1 89 ? -6.5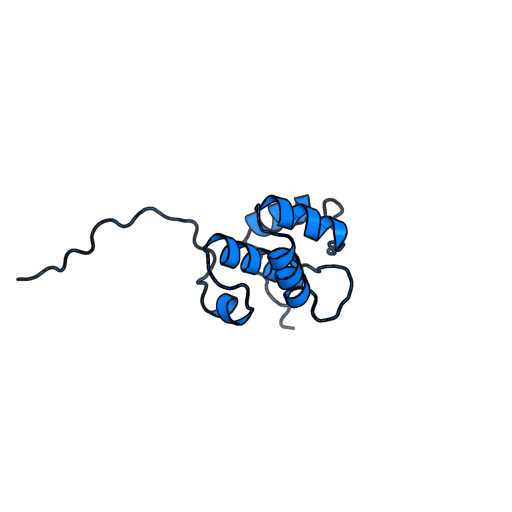74 16.981 0.789 1.00 52.31 89 ASN A O 1
ATOM 681 N N . LEU A 1 90 ? -7.413 15.230 1.910 1.00 50.31 90 LEU A N 1
ATOM 682 C CA . LEU A 1 90 ? -7.483 15.899 3.217 1.00 50.31 90 LEU A CA 1
ATOM 683 C C . LEU A 1 90 ? -6.213 15.704 4.062 1.00 50.31 90 LEU A C 1
ATOM 685 O O . LEU A 1 90 ? -6.019 16.396 5.061 1.00 50.31 90 LEU A O 1
ATOM 689 N N . MET A 1 91 ? -5.326 14.782 3.677 1.00 45.72 91 MET A N 1
ATOM 690 C CA . MET A 1 91 ? -4.154 14.422 4.470 1.00 45.72 91 MET A CA 1
ATOM 691 C C . MET A 1 91 ? -2.908 15.179 3.991 1.00 45.72 91 MET A C 1
ATOM 693 O O . MET A 1 91 ? -2.229 14.795 3.041 1.00 45.72 91 MET A O 1
ATOM 697 N N . ILE A 1 92 ? -2.661 16.272 4.707 1.00 46.50 92 ILE A N 1
ATOM 698 C CA . ILE A 1 92 ? -1.490 17.163 4.775 1.00 46.50 92 ILE A CA 1
ATOM 699 C C . ILE A 1 92 ? -0.153 16.435 4.455 1.00 46.50 92 ILE A C 1
ATOM 701 O O . ILE A 1 92 ? -0.011 15.252 4.795 1.00 46.50 92 ILE A O 1
ATOM 705 N N . PRO A 1 93 ? 0.834 17.105 3.799 1.00 46.03 93 PRO A N 1
ATOM 706 C CA . PRO A 1 93 ? 2.163 16.561 3.492 1.00 46.03 93 PRO A CA 1
ATOM 707 C C . PRO A 1 93 ? 2.745 15.787 4.665 1.00 46.03 93 PRO A C 1
ATOM 709 O O . PRO A 1 93 ? 2.561 16.187 5.806 1.00 46.03 93 PRO A O 1
ATOM 712 N N . PHE A 1 94 ? 3.446 14.699 4.342 1.00 43.06 94 PHE A N 1
ATOM 713 C CA . PHE A 1 94 ? 4.113 13.760 5.243 1.00 43.06 94 PHE A CA 1
ATOM 714 C C . PHE A 1 94 ? 4.928 14.476 6.342 1.00 43.06 94 PHE A C 1
ATOM 716 O O . PHE A 1 94 ? 6.145 14.593 6.243 1.00 43.06 94 PHE A O 1
ATOM 723 N N . HIS A 1 95 ? 4.269 14.977 7.386 1.00 45.84 95 HIS A N 1
ATOM 724 C CA . HIS A 1 95 ? 4.921 15.464 8.585 1.00 45.84 95 HIS A CA 1
ATOM 725 C C . HIS A 1 95 ? 5.148 14.250 9.492 1.00 45.84 95 HIS A C 1
ATOM 727 O O . HIS A 1 95 ? 4.205 13.499 9.762 1.00 45.84 95 HIS A O 1
ATOM 733 N N . PRO A 1 96 ? 6.387 13.991 9.942 1.00 45.97 96 PRO A N 1
ATOM 734 C CA . PRO A 1 96 ? 6.591 13.074 11.053 1.00 45.97 96 PRO A CA 1
ATOM 735 C C . PRO A 1 96 ? 5.769 13.580 12.252 1.00 45.97 96 PRO A C 1
ATOM 737 O O . PRO A 1 96 ? 5.560 14.791 12.360 1.00 45.97 96 PRO A O 1
ATOM 740 N N . PRO A 1 97 ? 5.290 12.701 13.149 1.00 42.97 97 PRO A N 1
ATOM 741 C CA . PRO A 1 97 ? 4.596 13.125 14.358 1.00 42.97 97 PRO A CA 1
ATOM 742 C C . PRO A 1 97 ? 5.579 13.897 15.245 1.00 42.97 97 PRO A C 1
ATOM 744 O O . PRO A 1 97 ? 6.292 13.322 16.064 1.00 42.97 97 PRO A O 1
ATOM 747 N N . MET A 1 98 ? 5.660 15.210 15.051 1.00 41.34 98 MET A N 1
ATOM 748 C CA . MET A 1 98 ? 6.381 16.107 15.936 1.00 41.34 98 MET A CA 1
ATOM 749 C C . MET A 1 98 ? 5.441 16.439 17.092 1.00 41.34 98 MET A C 1
ATOM 751 O O . MET A 1 98 ? 4.745 17.441 17.064 1.00 41.34 98 MET A O 1
ATOM 755 N N . SER A 1 99 ? 5.455 15.549 18.087 1.00 44.25 99 SER A N 1
ATOM 756 C CA . SER A 1 99 ? 5.122 15.809 19.492 1.00 44.25 99 SER A CA 1
ATOM 757 C C . SER A 1 99 ? 3.670 16.211 19.843 1.00 44.25 99 SER A C 1
ATOM 759 O O . SER A 1 99 ? 2.960 16.844 19.070 1.00 44.25 99 SER A O 1
ATOM 761 N N . PRO A 1 100 ? 3.194 15.863 21.054 1.00 44.38 100 PRO A N 1
ATOM 762 C CA . PRO A 1 100 ? 1.886 16.288 21.534 1.00 44.38 100 PRO A CA 1
ATOM 763 C C . PRO A 1 100 ? 1.929 17.781 21.871 1.00 44.38 100 PRO A C 1
ATOM 765 O O . PRO A 1 100 ? 2.515 18.175 22.880 1.00 44.38 100 PRO A O 1
ATOM 76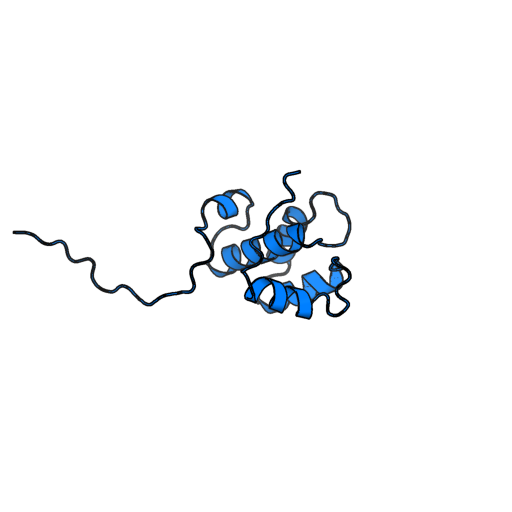8 N N . GLN A 1 101 ? 1.288 18.622 21.059 1.00 40.66 101 GLN A N 1
ATOM 769 C CA . GLN A 1 101 ? 1.004 19.996 21.459 1.00 40.66 101 GLN A CA 1
ATOM 770 C C . GLN A 1 101 ? -0.151 19.980 22.464 1.00 40.66 101 GLN A C 1
ATOM 772 O O . GLN A 1 101 ? -1.324 20.136 22.135 1.00 40.66 101 GLN A O 1
ATOM 777 N N . LYS A 1 102 ? 0.216 19.714 23.719 1.00 45.44 102 LYS A N 1
ATOM 778 C CA . LYS A 1 102 ? -0.512 20.205 24.883 1.00 45.44 102 LYS A CA 1
ATOM 779 C C . LYS A 1 102 ? -0.504 21.737 24.805 1.00 45.44 102 LYS A C 1
ATOM 781 O O . LYS A 1 102 ? 0.495 22.309 24.380 1.00 45.44 102 LYS A O 1
ATOM 786 N N . ASP A 1 103 ? -1.590 22.341 25.278 1.00 44.19 103 ASP A N 1
ATOM 787 C CA . ASP A 1 103 ? -1.799 23.783 25.466 1.00 44.19 103 ASP A CA 1
ATOM 788 C C . ASP A 1 103 ? -2.533 24.502 24.319 1.00 44.19 103 ASP A C 1
ATOM 790 O O . ASP A 1 103 ? -1.988 25.294 23.556 1.00 44.19 103 ASP A O 1
ATOM 794 N N . GLN A 1 104 ? -3.839 24.231 24.235 1.00 39.62 104 GLN A N 1
ATOM 795 C CA . GLN A 1 104 ? -4.807 25.241 23.824 1.00 39.62 104 GLN A CA 1
ATOM 796 C C . GLN A 1 104 ? -5.516 25.723 25.095 1.00 39.62 104 GLN A C 1
ATOM 798 O O . GLN A 1 104 ? -6.524 25.157 25.508 1.00 39.62 104 GLN A O 1
ATOM 803 N N . ILE A 1 105 ? -4.956 26.745 25.738 1.00 54.69 105 ILE A N 1
ATOM 804 C CA . ILE A 1 105 ? -5.717 27.658 26.595 1.00 54.69 105 ILE A CA 1
ATOM 805 C C . ILE A 1 105 ? -5.734 29.032 25.910 1.00 54.69 105 ILE A C 1
ATOM 807 O O . ILE A 1 105 ? -4.680 29.488 25.460 1.00 54.69 105 ILE A O 1
ATOM 811 N N . PRO A 1 106 ? -6.901 29.685 25.760 1.00 57.62 106 PRO A N 1
ATOM 812 C CA . PRO A 1 106 ? -6.972 31.004 25.149 1.00 57.62 106 PRO A CA 1
ATOM 813 C C . PRO A 1 106 ? -6.369 32.040 26.099 1.00 57.62 106 PRO A C 1
ATOM 815 O O . PRO A 1 106 ? -6.727 32.091 27.274 1.00 57.62 106 PRO A O 1
ATOM 818 N N . LEU A 1 107 ? -5.465 32.865 25.573 1.00 49.97 107 LEU A N 1
ATOM 819 C CA . LEU A 1 107 ? -5.035 34.101 26.216 1.00 49.97 107 LEU A CA 1
ATOM 820 C C . LEU A 1 107 ? -6.168 35.125 26.111 1.00 49.97 107 LEU A C 1
ATOM 822 O O . LEU A 1 107 ? -6.451 35.593 25.012 1.00 49.97 107 LEU A O 1
ATOM 826 N N . GLU A 1 108 ? -6.786 35.439 27.244 1.00 37.12 108 GLU A N 1
ATOM 827 C CA . GLU A 1 108 ? -7.364 36.749 27.579 1.00 37.12 108 GLU A CA 1
ATOM 828 C C . GLU A 1 108 ? -7.682 36.785 29.085 1.00 37.12 108 GLU A C 1
ATOM 830 O O . GLU A 1 108 ? -7.982 35.727 29.659 1.00 37.12 108 GLU A O 1
ATOM 835 N N . PRO A 1 109 ? -7.698 37.962 29.735 1.00 57.91 109 PRO A N 1
ATOM 836 C CA . PRO A 1 109 ? -7.401 39.314 29.231 1.00 57.91 109 PRO A CA 1
ATOM 837 C C . PRO A 1 109 ? -6.022 39.874 29.640 1.00 57.91 109 PRO A C 1
ATOM 839 O O . PRO A 1 109 ? -5.421 39.362 30.614 1.00 57.91 109 PRO A O 1
#